Protein AF-A0A5K1HQH2-F1 (afdb_monomer_lite)

Organism: NCBI:txid210225

Sequence (73 aa):
VRLTSGFEITAYIPGIGHNLQEHSVVLVRGGRVKDLPGVRYHIVRGTLDAVGVKDRQQGRSSAFRFLSKTCII

Foldseek 3Di:
DAWPVRDDADEAEDDPDWPADAFFKWFKAADDDPVDPRHGIYTDAPDGRRDDDPPDPPDPPDDPDGPRIIGGD

Structure (mmCIF, N/CA/C/O backbone):
data_AF-A0A5K1HQH2-F1
#
_entry.id   AF-A0A5K1HQH2-F1
#
loop_
_atom_site.group_PDB
_atom_site.id
_atom_site.type_symbol
_atom_site.label_atom_id
_atom_site.label_alt_id
_atom_site.label_comp_id
_atom_site.label_asym_id
_atom_site.label_entity_id
_atom_site.label_seq_id
_atom_site.pdbx_PDB_ins_code
_atom_site.Cartn_x
_atom_site.Cartn_y
_atom_site.Cartn_z
_atom_site.occupancy
_atom_site.B_iso_or_equiv
_atom_site.auth_seq_id
_atom_site.auth_comp_id
_atom_site.auth_asym_id
_atom_site.auth_atom_id
_atom_site.pdbx_PDB_model_num
ATOM 1 N N . VAL A 1 1 ? -6.440 4.940 2.121 1.00 78.12 1 VAL A N 1
ATOM 2 C CA . VAL A 1 1 ? -7.012 3.643 1.696 1.00 78.12 1 VAL A CA 1
ATOM 3 C C . VAL A 1 1 ? -8.118 3.233 2.650 1.00 78.12 1 VAL A C 1
ATOM 5 O O . VAL A 1 1 ? -7.866 3.003 3.832 1.00 78.12 1 VAL A O 1
ATOM 8 N N . ARG A 1 2 ? -9.343 3.160 2.146 1.00 81.75 2 ARG A N 1
ATOM 9 C CA . ARG A 1 2 ? -10.542 2.778 2.884 1.00 81.75 2 ARG A CA 1
ATOM 10 C C . ARG A 1 2 ? -10.949 1.359 2.516 1.00 81.75 2 ARG A C 1
ATOM 12 O O . ARG A 1 2 ? -11.222 1.051 1.355 1.00 81.75 2 ARG A O 1
ATOM 19 N N . LEU A 1 3 ? -10.985 0.484 3.516 1.00 81.62 3 LEU A N 1
ATOM 20 C CA . LEU A 1 3 ? -11.454 -0.886 3.334 1.00 81.62 3 LEU A CA 1
ATOM 21 C C . LEU A 1 3 ? -12.966 -0.880 3.111 1.00 81.62 3 LEU A C 1
ATOM 23 O O . LEU A 1 3 ? -13.679 -0.048 3.673 1.00 81.62 3 LEU A O 1
ATOM 27 N N . THR A 1 4 ? -13.481 -1.885 2.405 1.00 77.62 4 THR A N 1
ATOM 28 C CA . THR A 1 4 ? -14.933 -2.139 2.341 1.00 77.62 4 THR A CA 1
ATOM 29 C C . THR A 1 4 ? -15.569 -2.332 3.721 1.00 77.62 4 THR A C 1
ATOM 31 O O . THR A 1 4 ? -16.757 -2.093 3.892 1.00 77.62 4 THR A O 1
ATOM 34 N N . SER A 1 5 ? -14.774 -2.690 4.736 1.00 78.44 5 SER A N 1
ATOM 35 C CA . SER A 1 5 ? -15.195 -2.758 6.139 1.00 78.44 5 SER A CA 1
ATOM 36 C C . SER A 1 5 ? -15.332 -1.393 6.839 1.00 78.44 5 SER A C 1
ATOM 38 O O . SER A 1 5 ? -15.544 -1.369 8.044 1.00 78.44 5 SER A O 1
ATOM 40 N N . GLY A 1 6 ? -15.150 -0.267 6.139 1.00 82.06 6 GLY A N 1
ATOM 41 C CA . GLY A 1 6 ? -15.320 1.091 6.678 1.00 82.06 6 GLY A CA 1
ATOM 42 C C . GLY A 1 6 ? -14.114 1.664 7.430 1.00 82.06 6 GLY A C 1
ATOM 43 O O . GLY A 1 6 ? -14.121 2.839 7.776 1.00 82.06 6 GLY A O 1
ATOM 44 N N . PHE A 1 7 ? -13.066 0.866 7.642 1.00 83.75 7 PHE A N 1
ATOM 45 C CA . PHE A 1 7 ? -11.836 1.300 8.304 1.00 83.75 7 PHE A CA 1
ATOM 46 C C . PHE A 1 7 ? -10.873 1.966 7.325 1.00 83.75 7 PHE A C 1
ATOM 48 O O . PHE A 1 7 ? -10.570 1.415 6.260 1.00 83.75 7 PHE A O 1
ATOM 55 N N . GLU A 1 8 ? -10.339 3.109 7.735 1.00 83.75 8 GLU A N 1
ATOM 56 C CA . GLU A 1 8 ? -9.234 3.776 7.060 1.00 83.75 8 GLU A CA 1
ATOM 57 C C . GLU A 1 8 ? -7.910 3.192 7.542 1.00 83.75 8 GLU A C 1
ATOM 59 O O . GLU A 1 8 ? -7.638 3.094 8.740 1.00 83.75 8 GLU A O 1
ATOM 64 N N . ILE A 1 9 ? -7.092 2.758 6.590 1.00 84.19 9 ILE A N 1
ATOM 65 C CA . ILE A 1 9 ? -5.777 2.193 6.855 1.00 84.19 9 ILE A CA 1
ATOM 66 C C . ILE A 1 9 ? -4.722 2.873 5.991 1.00 84.19 9 ILE A C 1
ATOM 68 O O . ILE A 1 9 ? -4.961 3.275 4.847 1.00 84.19 9 ILE A O 1
ATOM 72 N N . THR A 1 10 ? -3.512 2.935 6.532 1.00 85.88 10 THR A N 1
ATOM 73 C CA . THR A 1 10 ? -2.310 3.276 5.779 1.00 85.88 10 THR A CA 1
ATOM 74 C C . THR A 1 10 ? -1.668 1.989 5.270 1.00 85.88 10 THR A C 1
ATOM 76 O O . THR A 1 10 ? -1.450 1.029 6.018 1.00 85.88 10 THR A O 1
ATOM 79 N N . ALA A 1 11 ? -1.398 1.942 3.968 1.00 85.50 11 ALA A N 1
ATOM 80 C CA . ALA A 1 11 ? -0.766 0.802 3.321 1.00 85.50 11 ALA A CA 1
ATOM 81 C C . ALA A 1 11 ? 0.427 1.266 2.489 1.00 85.50 11 ALA A C 1
ATOM 83 O O . ALA A 1 11 ? 0.408 2.335 1.885 1.00 85.50 11 ALA A O 1
ATOM 84 N N . TYR A 1 12 ? 1.466 0.440 2.459 1.00 85.38 12 TYR A N 1
ATOM 85 C CA . TYR A 1 12 ? 2.675 0.697 1.693 1.00 85.38 12 TYR A CA 1
ATOM 86 C C . TYR A 1 12 ? 2.546 0.169 0.262 1.00 85.38 12 TYR A C 1
ATOM 88 O O . TYR A 1 12 ? 2.108 -0.967 0.048 1.00 85.38 12 TYR A O 1
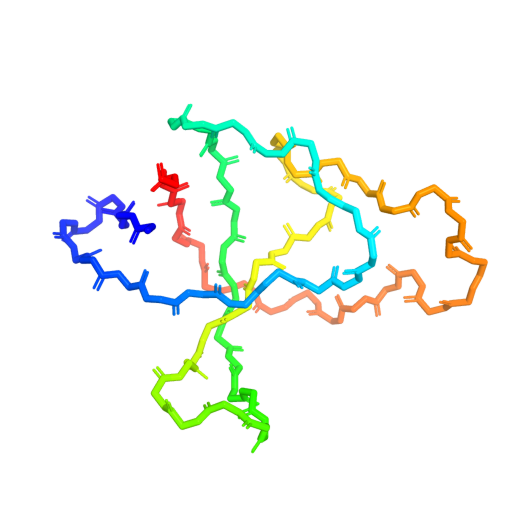ATOM 96 N N . ILE A 1 13 ? 2.979 0.970 -0.711 1.00 84.31 13 ILE A N 1
ATOM 97 C CA . ILE A 1 13 ? 3.037 0.594 -2.126 1.00 84.31 13 ILE A CA 1
ATOM 98 C C . ILE A 1 13 ? 4.435 0.033 -2.429 1.00 84.31 13 ILE A C 1
ATOM 100 O O . ILE A 1 13 ? 5.414 0.771 -2.342 1.00 84.31 13 ILE A O 1
ATOM 104 N N . PRO A 1 14 ? 4.565 -1.258 -2.789 1.00 80.38 14 PRO A N 1
ATOM 105 C CA . PRO A 1 14 ? 5.868 -1.851 -3.055 1.00 80.38 14 PRO A CA 1
ATOM 106 C C . PRO A 1 14 ? 6.356 -1.587 -4.486 1.00 80.38 14 PRO A C 1
ATOM 108 O O . PRO A 1 14 ? 5.672 -1.910 -5.459 1.00 80.38 14 PRO A O 1
ATOM 111 N N . GLY A 1 15 ? 7.609 -1.146 -4.613 1.00 77.56 15 GLY A N 1
ATOM 112 C CA . GLY A 1 15 ? 8.274 -0.897 -5.898 1.00 77.56 15 GLY A CA 1
ATOM 113 C C . GLY A 1 15 ? 8.298 0.581 -6.296 1.00 77.56 15 GLY A C 1
ATOM 114 O O . GLY A 1 15 ? 7.820 1.439 -5.562 1.00 77.56 15 GLY A O 1
ATOM 115 N N . ILE A 1 16 ? 8.896 0.863 -7.453 1.00 77.19 16 ILE A N 1
ATOM 116 C CA . ILE A 1 16 ? 9.079 2.220 -7.981 1.00 77.19 16 ILE A CA 1
ATOM 117 C C . ILE A 1 16 ? 7.974 2.489 -9.003 1.00 77.19 16 ILE A C 1
ATOM 119 O O . ILE A 1 16 ? 7.758 1.671 -9.896 1.00 77.19 16 ILE A O 1
ATOM 123 N N . GLY A 1 17 ? 7.290 3.627 -8.864 1.00 73.00 17 GLY A N 1
ATOM 124 C CA . GLY A 1 17 ? 6.224 4.053 -9.770 1.00 73.00 17 GLY A CA 1
ATOM 125 C C . GLY A 1 17 ? 4.900 3.306 -9.560 1.00 73.00 17 GLY A C 1
ATOM 126 O O . GLY A 1 17 ? 4.804 2.080 -9.679 1.00 73.00 17 GLY A O 1
ATOM 127 N N . HIS A 1 18 ? 3.840 4.062 -9.277 1.00 75.31 18 HIS A N 1
ATOM 128 C CA . HIS A 1 18 ? 2.467 3.567 -9.287 1.00 75.31 18 HIS A CA 1
ATOM 129 C C . HIS A 1 18 ? 1.581 4.495 -10.111 1.00 75.31 18 HIS A C 1
ATOM 131 O O . HIS A 1 18 ? 1.659 5.706 -9.978 1.00 75.31 18 HIS A O 1
ATOM 137 N N . ASN A 1 19 ? 0.730 3.910 -10.951 1.00 75.44 19 ASN A N 1
ATOM 138 C CA . ASN A 1 19 ? -0.281 4.629 -11.729 1.00 75.44 19 ASN A CA 1
ATOM 139 C C . ASN A 1 19 ? -1.650 4.589 -11.026 1.00 75.44 19 ASN A C 1
ATOM 141 O O . ASN A 1 19 ? -2.682 4.405 -11.660 1.00 75.44 19 ASN A O 1
ATOM 145 N N . LEU A 1 20 ? -1.636 4.597 -9.694 1.00 78.38 20 LEU A N 1
ATOM 146 C CA . LEU A 1 20 ? -2.839 4.463 -8.884 1.00 78.38 20 LEU A CA 1
ATOM 147 C C . LEU A 1 20 ? -3.486 5.842 -8.733 1.00 78.38 20 LEU A C 1
ATOM 149 O O . LEU A 1 20 ? -2.822 6.782 -8.305 1.00 78.38 20 LEU A O 1
ATOM 153 N N . GLN A 1 21 ? -4.756 5.938 -9.111 1.00 80.19 21 GLN A N 1
ATOM 154 C CA . GLN A 1 21 ? -5.562 7.154 -9.016 1.00 80.19 21 GLN A CA 1
ATOM 155 C C . GLN A 1 21 ? -6.458 7.100 -7.775 1.00 80.19 21 GLN A C 1
ATOM 157 O O . GLN A 1 21 ? -6.688 6.023 -7.220 1.00 80.19 21 GLN A O 1
ATOM 162 N N . GLU A 1 22 ? -6.987 8.250 -7.358 1.00 74.75 22 GLU A N 1
ATOM 163 C CA . GLU A 1 22 ? -8.062 8.306 -6.363 1.00 74.75 22 GLU A CA 1
ATOM 164 C C . GLU A 1 22 ? -9.217 7.370 -6.759 1.00 74.75 22 GLU A C 1
ATOM 166 O O . GLU A 1 22 ? -9.566 7.259 -7.933 1.00 74.75 22 GLU A O 1
ATOM 171 N N . HIS A 1 23 ? -9.781 6.652 -5.787 1.00 77.31 23 HIS A N 1
ATOM 172 C CA . HIS A 1 23 ? -10.858 5.671 -5.984 1.00 77.31 23 HIS A CA 1
ATOM 173 C C . HIS A 1 23 ? -10.511 4.361 -6.711 1.00 77.31 23 HIS A C 1
ATOM 175 O O . HIS A 1 23 ? -11.397 3.533 -6.930 1.00 77.31 23 HIS A O 1
ATOM 181 N N . SER A 1 24 ? -9.247 4.111 -7.049 1.00 78.25 24 SER A N 1
ATOM 182 C CA . SER A 1 24 ? -8.865 2.833 -7.658 1.00 78.25 24 SER A CA 1
ATOM 183 C C . SER A 1 24 ? -8.996 1.664 -6.674 1.00 78.25 24 SER A C 1
ATOM 185 O O . SER A 1 24 ? -8.770 1.804 -5.466 1.00 78.25 24 SER A O 1
ATOM 187 N N . VAL A 1 25 ? -9.352 0.489 -7.197 1.00 82.44 25 VAL A N 1
ATOM 188 C CA . VAL A 1 25 ? -9.619 -0.700 -6.393 1.00 82.44 25 VAL A CA 1
ATOM 189 C C . VAL A 1 25 ? -8.362 -1.559 -6.306 1.00 82.44 25 VAL A C 1
ATOM 191 O O . VAL A 1 25 ? -7.854 -2.080 -7.300 1.00 82.44 25 VAL A O 1
ATOM 194 N N . VAL A 1 26 ? -7.864 -1.753 -5.085 1.00 83.06 26 VAL A N 1
ATOM 195 C CA . VAL A 1 26 ? -6.637 -2.511 -4.829 1.00 83.06 26 VAL A CA 1
ATOM 196 C C . VAL A 1 26 ? -6.842 -3.604 -3.788 1.00 83.06 26 VAL A C 1
ATOM 198 O O . VAL A 1 26 ? -7.671 -3.504 -2.881 1.00 83.06 26 VAL A O 1
ATOM 201 N N . LEU A 1 27 ? -6.045 -4.667 -3.905 1.00 83.69 27 LEU A N 1
ATOM 202 C CA . LEU A 1 27 ? -5.956 -5.713 -2.890 1.00 83.69 27 LEU A CA 1
ATOM 203 C C . LEU A 1 27 ? -4.843 -5.394 -1.898 1.00 83.69 27 LEU A C 1
ATOM 205 O O . LEU A 1 27 ? -3.751 -4.959 -2.267 1.00 83.69 27 LEU A O 1
ATOM 209 N N . VAL A 1 28 ? -5.116 -5.653 -0.623 1.00 84.25 28 VAL A N 1
ATOM 210 C CA . VAL A 1 28 ? -4.195 -5.369 0.476 1.00 84.25 28 VAL A CA 1
ATOM 211 C C . VAL A 1 28 ? -3.827 -6.668 1.185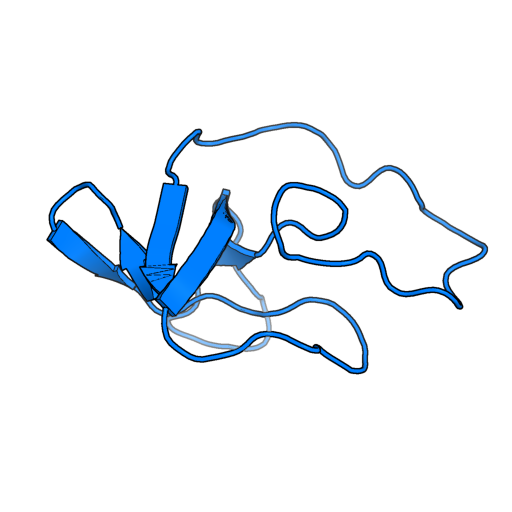 1.00 84.25 28 VAL A C 1
ATOM 213 O O . VAL A 1 28 ? -4.690 -7.473 1.523 1.00 84.25 28 VAL A O 1
ATOM 216 N N . ARG A 1 29 ? -2.535 -6.871 1.450 1.00 83.75 29 ARG A N 1
ATOM 217 C CA . ARG A 1 29 ? -2.021 -7.976 2.268 1.00 83.75 29 ARG A CA 1
ATOM 218 C C . ARG A 1 29 ? -1.539 -7.472 3.626 1.00 83.75 29 ARG A C 1
ATOM 220 O O . ARG A 1 29 ? -1.016 -6.362 3.742 1.00 83.75 29 ARG A O 1
ATOM 227 N N . GLY A 1 30 ? -1.662 -8.316 4.646 1.00 82.06 30 GLY A N 1
ATOM 228 C CA . GLY A 1 30 ? -1.057 -8.069 5.954 1.00 82.06 30 GLY A CA 1
ATOM 229 C C . GLY A 1 30 ? 0.459 -8.263 5.905 1.00 82.06 30 GLY A C 1
ATOM 230 O O . GLY A 1 30 ? 0.945 -9.250 5.356 1.00 82.06 30 GLY A O 1
ATOM 231 N N . GLY A 1 31 ? 1.211 -7.321 6.466 1.00 84.62 31 GLY A N 1
ATOM 232 C CA . GLY A 1 31 ? 2.664 -7.408 6.577 1.00 84.62 31 GLY A CA 1
ATOM 233 C C . GLY A 1 31 ? 3.231 -6.140 7.198 1.00 84.62 31 GLY A C 1
ATOM 234 O O . GLY A 1 31 ? 2.878 -5.034 6.799 1.00 84.62 31 GLY A O 1
ATOM 235 N N . ARG A 1 32 ? 4.090 -6.294 8.207 1.00 82.56 32 ARG A N 1
ATOM 236 C CA . ARG A 1 32 ? 4.739 -5.151 8.847 1.00 82.56 32 ARG A CA 1
ATOM 237 C C . ARG A 1 32 ? 5.871 -4.656 7.955 1.00 82.56 32 ARG A C 1
ATOM 239 O O . ARG A 1 32 ? 6.830 -5.391 7.717 1.00 82.56 32 ARG A O 1
ATOM 246 N N . VAL A 1 33 ? 5.786 -3.399 7.534 1.00 83.62 33 VAL A N 1
ATOM 247 C CA . VAL A 1 33 ? 6.928 -2.703 6.945 1.00 83.62 33 VAL A CA 1
ATOM 248 C C . VAL A 1 33 ? 7.895 -2.391 8.082 1.00 83.62 33 VAL A C 1
ATOM 250 O O . VAL A 1 33 ? 7.500 -1.816 9.096 1.00 83.62 33 VAL A O 1
ATOM 253 N N . LYS A 1 34 ? 9.150 -2.826 7.958 1.00 78.62 34 LYS A N 1
ATOM 254 C CA . LYS A 1 34 ? 10.148 -2.629 9.020 1.00 78.62 34 LYS A CA 1
ATOM 255 C C . LYS A 1 34 ? 10.533 -1.156 9.174 1.00 78.62 34 LYS A C 1
ATOM 257 O O . LYS A 1 34 ? 10.802 -0.728 10.289 1.00 78.62 34 LYS A O 1
ATOM 262 N N . ASP A 1 35 ? 10.473 -0.404 8.080 1.00 82.06 35 ASP A N 1
ATOM 263 C CA . ASP A 1 35 ? 10.986 0.966 7.994 1.00 82.06 35 ASP A CA 1
ATOM 264 C C . ASP A 1 35 ? 9.975 2.030 8.446 1.00 82.06 35 ASP A C 1
ATOM 266 O O . ASP A 1 35 ? 10.352 3.148 8.778 1.00 82.06 35 ASP A O 1
ATOM 270 N N . LEU A 1 36 ? 8.680 1.696 8.469 1.00 81.25 36 LEU A N 1
ATOM 271 C CA . LEU A 1 36 ? 7.597 2.655 8.690 1.00 81.25 36 LEU A CA 1
ATOM 272 C C . LEU A 1 36 ? 6.752 2.246 9.907 1.00 81.25 36 LEU A C 1
ATOM 274 O O . LEU A 1 36 ? 5.930 1.325 9.806 1.00 81.25 36 LEU A O 1
ATOM 278 N N . PRO A 1 37 ? 6.912 2.913 11.067 1.00 82.00 37 PRO A N 1
ATOM 279 C CA . PRO A 1 37 ? 6.057 2.662 12.219 1.00 82.00 37 PRO A CA 1
ATOM 280 C C . PRO A 1 37 ? 4.611 3.061 11.891 1.00 82.00 37 PRO A C 1
ATOM 282 O O . PRO A 1 37 ? 4.346 4.149 11.395 1.00 82.00 37 PRO A O 1
ATOM 285 N N . GLY A 1 38 ? 3.664 2.155 12.146 1.00 83.31 38 GLY A N 1
ATOM 286 C CA . GLY A 1 38 ? 2.234 2.369 11.876 1.00 83.31 38 GLY A CA 1
ATOM 287 C C . GLY A 1 38 ? 1.725 1.753 10.569 1.00 83.31 38 GLY A C 1
ATOM 288 O O . GLY A 1 38 ? 0.530 1.485 10.467 1.00 83.31 38 GLY A O 1
ATOM 289 N N . VAL A 1 39 ? 2.606 1.405 9.623 1.00 86.69 39 VAL A N 1
ATOM 290 C CA . VAL A 1 39 ? 2.199 0.754 8.367 1.00 86.69 39 VAL A CA 1
ATOM 291 C C . VAL A 1 39 ? 2.270 -0.767 8.506 1.00 86.69 39 VAL A C 1
ATOM 293 O O . VAL A 1 39 ? 3.338 -1.384 8.512 1.00 86.69 39 VAL A O 1
ATOM 296 N N . ARG A 1 40 ? 1.096 -1.389 8.644 1.00 85.00 40 ARG A N 1
ATOM 297 C CA . ARG A 1 40 ? 0.942 -2.845 8.860 1.00 85.00 40 ARG A CA 1
ATOM 298 C C . ARG A 1 40 ? 0.432 -3.600 7.633 1.00 85.00 40 ARG A C 1
ATOM 300 O O . ARG A 1 40 ? 0.171 -4.804 7.707 1.00 85.00 40 ARG A O 1
ATOM 307 N N . TYR A 1 41 ? 0.266 -2.889 6.526 1.00 86.38 41 TYR A N 1
ATOM 308 C CA . TYR A 1 41 ? -0.357 -3.398 5.320 1.00 86.38 41 TYR A CA 1
ATOM 309 C C . TYR A 1 41 ? 0.472 -3.046 4.091 1.00 86.38 41 TYR A C 1
ATOM 311 O O . TYR A 1 41 ? 1.025 -1.952 3.989 1.00 86.38 41 TYR A O 1
ATOM 319 N N . HIS A 1 42 ? 0.519 -3.969 3.136 1.00 84.06 42 HIS A N 1
ATOM 320 C CA . HIS A 1 42 ? 1.128 -3.753 1.827 1.00 84.06 42 HIS A CA 1
ATOM 321 C C . HIS A 1 42 ? 0.069 -3.895 0.739 1.00 84.06 42 HIS A C 1
ATOM 323 O O . HIS A 1 42 ? -0.766 -4.796 0.802 1.00 84.06 42 HIS A O 1
ATOM 329 N N . ILE A 1 43 ? 0.140 -3.062 -0.290 1.00 83.75 43 ILE A N 1
ATOM 330 C CA . ILE A 1 43 ? -0.694 -3.214 -1.482 1.00 83.75 43 ILE A CA 1
ATOM 331 C C . ILE A 1 43 ? -0.109 -4.319 -2.365 1.00 83.75 43 ILE A C 1
ATOM 333 O O . ILE A 1 43 ? 1.098 -4.368 -2.613 1.00 83.75 43 ILE A O 1
ATOM 337 N N . VAL A 1 44 ? -0.968 -5.224 -2.828 1.00 80.25 44 VAL A N 1
ATOM 338 C CA . VAL A 1 44 ? -0.605 -6.269 -3.786 1.00 80.25 44 VAL A CA 1
ATOM 339 C C . VAL A 1 44 ? -0.631 -5.669 -5.191 1.00 80.25 44 VAL A C 1
ATOM 341 O O . VAL A 1 44 ? -1.590 -5.008 -5.579 1.00 80.25 44 VAL A O 1
ATOM 344 N N . ARG A 1 45 ? 0.450 -5.873 -5.947 1.00 78.44 45 ARG A N 1
ATOM 345 C CA . ARG A 1 45 ? 0.590 -5.440 -7.346 1.00 78.44 45 ARG A CA 1
ATOM 346 C C . ARG A 1 45 ? 0.397 -6.655 -8.258 1.00 78.44 45 ARG A C 1
ATOM 348 O O . ARG A 1 45 ? 0.758 -7.763 -7.869 1.00 78.44 45 ARG A O 1
ATOM 355 N N . GLY A 1 46 ? -0.121 -6.444 -9.464 1.00 73.94 46 GLY A N 1
ATOM 356 C CA . GLY A 1 46 ? -0.438 -7.503 -10.430 1.00 73.94 46 GLY A CA 1
ATOM 357 C C . GLY A 1 46 ? -1.854 -8.076 -10.303 1.00 73.94 46 GLY A C 1
ATOM 358 O O . GLY A 1 46 ? -2.145 -9.099 -10.911 1.00 73.94 46 GLY A O 1
ATOM 359 N N . THR A 1 47 ? -2.725 -7.434 -9.520 1.00 69.12 47 THR A N 1
ATOM 360 C CA . THR A 1 47 ? -4.125 -7.834 -9.309 1.00 69.12 47 THR A CA 1
ATOM 361 C C . THR A 1 47 ? -5.023 -6.595 -9.263 1.00 69.12 47 THR A C 1
ATOM 363 O O . THR A 1 47 ? -4.634 -5.616 -8.623 1.00 69.12 47 THR A O 1
ATOM 366 N N . LEU A 1 48 ? -6.220 -6.659 -9.861 1.00 78.94 48 LEU A N 1
ATOM 367 C CA . LEU A 1 48 ? -7.131 -5.512 -10.050 1.00 78.94 48 LEU A CA 1
ATOM 368 C C . LEU A 1 48 ? -6.439 -4.351 -10.796 1.00 78.94 48 LEU A C 1
ATOM 370 O O . LEU A 1 48 ? -5.669 -4.599 -11.723 1.00 78.94 48 LEU A O 1
ATOM 374 N N . ASP A 1 49 ? -6.671 -3.106 -10.380 1.00 76.69 49 ASP A N 1
ATOM 375 C CA . ASP A 1 49 ? -6.140 -1.896 -11.024 1.00 76.69 49 ASP A CA 1
ATOM 376 C C . ASP A 1 49 ? -4.657 -1.640 -10.707 1.00 76.69 49 ASP A C 1
ATOM 378 O O . ASP A 1 49 ? -3.992 -0.782 -11.298 1.00 76.69 49 ASP A O 1
ATOM 382 N N . ALA A 1 50 ? -4.097 -2.389 -9.756 1.00 72.44 50 ALA A N 1
ATOM 383 C CA . ALA A 1 50 ? -2.706 -2.268 -9.371 1.00 72.44 50 ALA A CA 1
ATOM 384 C C . ALA A 1 50 ? -1.805 -2.943 -10.417 1.00 72.44 50 ALA A C 1
ATOM 386 O O . ALA A 1 50 ? -1.357 -4.076 -10.231 1.00 72.44 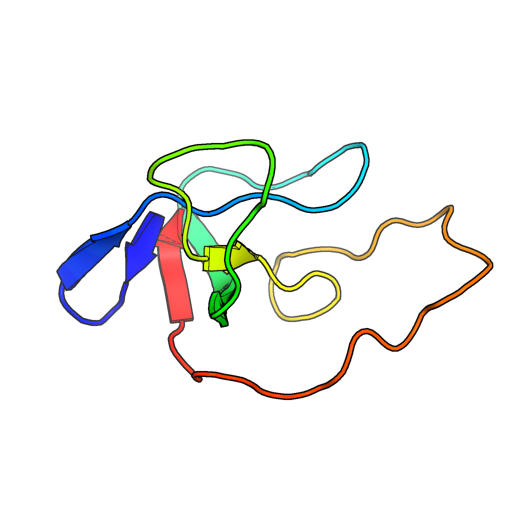50 ALA A O 1
ATOM 387 N N . VAL A 1 51 ? -1.506 -2.228 -11.507 1.00 73.00 51 VAL A N 1
ATOM 388 C CA . VAL A 1 51 ? -0.623 -2.703 -12.587 1.00 73.00 51 VAL A CA 1
ATOM 389 C C . VAL A 1 51 ? 0.735 -3.149 -12.026 1.00 73.00 51 VAL A C 1
ATOM 391 O O . VAL A 1 51 ? 1.322 -2.489 -11.163 1.00 73.00 51 VAL A O 1
ATOM 394 N N . GLY A 1 52 ? 1.233 -4.291 -12.507 1.00 68.44 52 GLY A N 1
ATOM 395 C CA . GLY A 1 52 ? 2.553 -4.807 -12.147 1.00 68.44 52 GLY A CA 1
ATOM 396 C C . GLY A 1 52 ? 3.683 -3.858 -12.564 1.00 68.44 52 GLY A C 1
ATOM 397 O O . GLY A 1 52 ? 3.580 -3.133 -13.550 1.00 68.44 52 GLY A O 1
ATOM 398 N N . VAL A 1 53 ? 4.784 -3.864 -11.810 1.00 69.81 53 VAL A N 1
ATOM 399 C CA . VAL A 1 53 ? 5.995 -3.112 -12.178 1.00 69.81 53 VAL A CA 1
ATOM 400 C C . VAL A 1 53 ? 6.650 -3.824 -13.365 1.00 69.81 53 VAL A C 1
ATOM 402 O O . VAL A 1 53 ? 7.063 -4.975 -13.223 1.00 69.81 53 VAL A O 1
ATOM 405 N N . LYS A 1 54 ? 6.715 -3.154 -14.525 1.00 63.16 54 LYS A N 1
ATOM 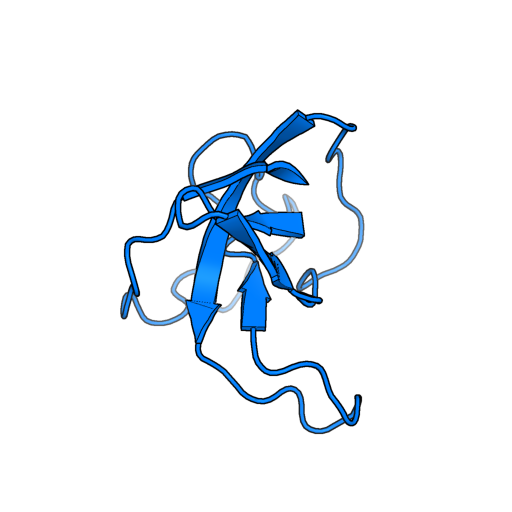406 C CA . LYS A 1 54 ? 7.155 -3.748 -15.802 1.00 63.16 54 LYS A CA 1
ATOM 407 C C . LYS A 1 54 ? 8.615 -4.225 -15.783 1.00 63.16 54 LYS A C 1
ATOM 409 O O . LYS A 1 54 ? 8.911 -5.251 -16.383 1.00 63.16 54 LYS A O 1
ATOM 414 N N . ASP A 1 55 ? 9.483 -3.575 -15.011 1.00 64.94 55 ASP A N 1
ATOM 415 C CA . ASP A 1 55 ? 10.930 -3.848 -15.022 1.00 64.94 55 ASP A CA 1
ATOM 416 C C . ASP A 1 55 ? 11.416 -4.847 -13.952 1.00 64.94 55 ASP A C 1
ATOM 418 O O . ASP A 1 55 ? 12.615 -4.974 -13.701 1.00 64.94 55 ASP A O 1
ATOM 422 N N . ARG A 1 56 ? 10.516 -5.605 -13.304 1.00 62.69 56 ARG A N 1
ATOM 423 C CA . ARG A 1 56 ? 10.931 -6.683 -12.384 1.00 62.69 56 ARG A CA 1
ATOM 424 C C . ARG A 1 56 ? 11.147 -8.013 -13.116 1.00 62.69 56 ARG A C 1
ATOM 426 O O . ARG A 1 56 ? 10.210 -8.774 -13.365 1.00 62.69 56 ARG A O 1
ATOM 433 N N . GLN A 1 57 ? 12.415 -8.321 -13.387 1.00 63.28 57 GLN A N 1
ATOM 434 C CA . GLN A 1 57 ? 12.855 -9.597 -13.973 1.00 63.28 57 GLN A CA 1
ATOM 435 C C . GLN A 1 57 ? 12.961 -10.738 -12.932 1.00 63.28 57 GLN A C 1
ATOM 437 O O . GLN A 1 57 ? 12.643 -11.880 -13.253 1.00 63.28 57 GLN A O 1
ATOM 442 N N . GLN A 1 58 ? 13.310 -10.446 -11.670 1.00 59.62 58 GLN A N 1
ATOM 443 C CA . GLN A 1 58 ? 13.506 -11.444 -10.599 1.00 59.62 58 GLN A CA 1
ATOM 444 C C . GLN A 1 58 ? 12.416 -11.344 -9.506 1.00 59.62 58 GLN A C 1
ATOM 446 O O . GLN A 1 58 ? 12.037 -10.242 -9.108 1.00 59.62 58 GLN A O 1
ATOM 451 N N . GLY A 1 59 ? 11.935 -12.480 -8.975 1.00 60.41 59 GLY A N 1
ATOM 452 C CA . GLY A 1 59 ? 11.041 -12.515 -7.800 1.00 60.41 59 GLY A CA 1
ATOM 453 C C . GLY A 1 59 ? 9.569 -12.169 -8.075 1.00 60.41 59 GLY A C 1
ATOM 454 O O . GLY A 1 59 ? 8.939 -11.472 -7.280 1.00 60.41 59 GLY A O 1
ATOM 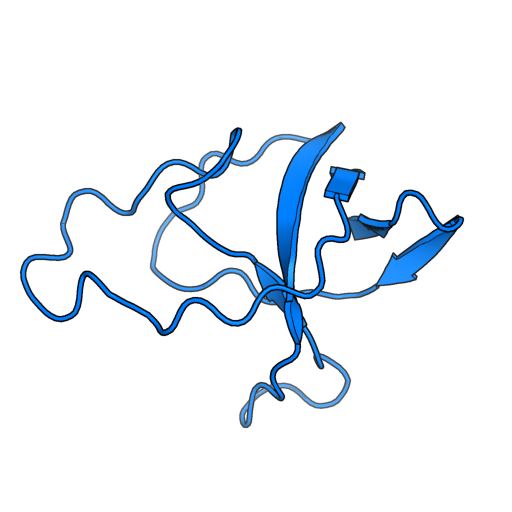455 N N . ARG A 1 60 ? 9.009 -12.640 -9.200 1.00 56.78 60 ARG A N 1
ATOM 456 C CA . ARG A 1 60 ? 7.620 -12.347 -9.626 1.00 56.78 60 ARG A CA 1
ATOM 457 C C . ARG A 1 60 ? 6.540 -12.888 -8.678 1.00 56.78 60 ARG A C 1
ATOM 459 O O . ARG A 1 60 ? 5.433 -12.362 -8.653 1.00 56.78 60 ARG A O 1
ATOM 466 N N . SER A 1 61 ? 6.854 -13.904 -7.881 1.00 52.69 61 SER A N 1
ATOM 467 C CA . SER A 1 61 ? 5.926 -14.548 -6.952 1.00 52.69 61 SER A CA 1
ATOM 468 C C . SER A 1 61 ? 6.162 -14.067 -5.519 1.00 52.69 61 SER A C 1
ATOM 470 O O . SER A 1 61 ? 6.875 -14.707 -4.745 1.00 52.69 61 SER A O 1
ATOM 472 N N . SER A 1 62 ? 5.556 -12.945 -5.128 1.00 56.06 62 SER A N 1
ATOM 473 C CA . SER A 1 62 ? 5.429 -12.649 -3.699 1.00 56.06 62 SER A CA 1
ATOM 474 C C . SER A 1 62 ? 4.274 -13.482 -3.137 1.00 56.06 62 SER A C 1
ATOM 476 O O . SER A 1 62 ? 3.161 -13.382 -3.647 1.00 56.06 62 SER A O 1
ATOM 478 N N . ALA A 1 63 ? 4.560 -14.321 -2.140 1.00 47.31 63 ALA A N 1
ATOM 479 C CA . ALA A 1 63 ? 3.676 -15.368 -1.631 1.00 47.31 63 ALA A CA 1
ATOM 480 C C . ALA A 1 63 ? 2.208 -14.932 -1.444 1.00 47.31 63 ALA A C 1
ATOM 482 O O . ALA A 1 63 ? 1.893 -13.915 -0.819 1.00 47.31 63 ALA A O 1
ATOM 483 N N . PHE A 1 64 ? 1.328 -15.765 -1.996 1.00 46.66 64 PHE A N 1
ATOM 484 C CA . PHE A 1 64 ? -0.113 -15.598 -2.154 1.00 46.66 64 PHE A CA 1
ATOM 485 C C . PHE A 1 64 ? -0.840 -15.904 -0.828 1.00 46.66 64 PHE A C 1
ATOM 487 O O . PHE A 1 64 ? -1.505 -16.926 -0.701 1.00 46.66 64 PHE A O 1
ATOM 494 N N . ARG A 1 65 ? -0.692 -15.064 0.208 1.00 48.78 65 ARG A N 1
ATOM 495 C CA . ARG A 1 65 ? -1.532 -15.152 1.423 1.00 48.78 65 ARG A CA 1
ATOM 496 C C . ARG A 1 65 ? -2.362 -13.884 1.569 1.00 48.78 65 ARG A C 1
ATOM 498 O O . ARG A 1 65 ? -1.940 -12.905 2.181 1.00 48.78 65 ARG A O 1
ATOM 505 N N . PHE A 1 66 ? -3.529 -13.897 0.933 1.00 50.06 66 PHE A N 1
ATOM 506 C CA . PHE A 1 66 ? -4.466 -12.781 0.946 1.00 50.06 66 PHE A CA 1
ATOM 507 C C . PHE A 1 66 ? -5.243 -12.760 2.262 1.00 50.06 66 PHE A C 1
ATOM 509 O O . PHE A 1 66 ? -5.829 -13.764 2.657 1.00 50.06 66 PHE A O 1
ATOM 516 N N . LEU A 1 67 ? -5.313 -11.592 2.902 1.00 53.78 67 LEU A N 1
ATOM 517 C CA . LEU A 1 67 ? -6.591 -11.193 3.476 1.00 53.78 67 LEU A CA 1
ATOM 518 C C . LEU A 1 67 ? -7.361 -10.576 2.311 1.00 53.78 67 LEU A C 1
ATOM 520 O O . LEU A 1 67 ? -6.938 -9.566 1.761 1.00 53.78 67 LEU A O 1
ATOM 524 N N . SER A 1 68 ? -8.447 -11.211 1.892 1.00 54.41 68 SER A N 1
ATOM 525 C CA . SER A 1 68 ? -9.305 -10.778 0.788 1.00 54.41 68 SER A CA 1
ATOM 526 C C . SER A 1 68 ? -10.114 -9.530 1.167 1.00 54.41 68 SER A C 1
ATOM 528 O O . SER A 1 68 ? -11.338 -9.575 1.257 1.00 54.41 68 SER A O 1
ATOM 530 N N . LYS A 1 69 ? -9.439 -8.415 1.463 1.00 62.53 69 LYS A N 1
ATOM 531 C CA . LYS A 1 69 ? -10.090 -7.128 1.707 1.00 62.53 69 LYS A CA 1
ATOM 532 C C . LYS A 1 69 ? -9.781 -6.188 0.550 1.00 62.53 69 LYS A C 1
ATOM 534 O O . LYS A 1 69 ? -8.658 -5.705 0.404 1.00 62.53 69 LYS A O 1
ATOM 539 N N . THR A 1 70 ? -10.794 -5.971 -0.275 1.00 67.94 70 THR A N 1
ATOM 540 C CA . THR A 1 70 ? -10.808 -4.965 -1.333 1.00 67.94 70 THR A CA 1
ATOM 541 C C . THR A 1 70 ? -10.789 -3.576 -0.694 1.00 67.94 70 THR A C 1
ATOM 543 O O . THR A 1 70 ? -11.529 -3.316 0.259 1.00 67.94 70 THR A O 1
ATOM 546 N N . CYS A 1 71 ? -9.908 -2.703 -1.169 1.00 68.94 71 CYS A N 1
ATOM 547 C CA . CYS A 1 71 ? -9.674 -1.385 -0.594 1.00 68.94 71 CYS A CA 1
ATOM 548 C C . CYS A 1 71 ? -9.718 -0.334 -1.704 1.00 68.94 71 CYS A C 1
ATOM 550 O O . CYS A 1 71 ? -9.196 -0.574 -2.792 1.00 68.94 71 CYS A O 1
ATOM 552 N N . ILE A 1 72 ? -10.335 0.807 -1.421 1.00 73.00 72 ILE A N 1
ATOM 553 C CA . ILE A 1 72 ? -10.407 1.960 -2.321 1.00 73.00 72 ILE A CA 1
ATOM 554 C C . ILE A 1 72 ? -9.392 2.977 -1.798 1.00 73.00 72 ILE A C 1
ATOM 556 O O . ILE A 1 72 ? -9.384 3.247 -0.594 1.00 73.00 72 ILE A O 1
ATOM 560 N N . ILE A 1 73 ? -8.468 3.454 -2.638 1.00 68.56 73 ILE A N 1
ATOM 561 C CA . ILE A 1 73 ? -7.430 4.405 -2.192 1.00 68.56 73 ILE A CA 1
ATOM 562 C C . ILE A 1 73 ? -8.009 5.762 -1.839 1.00 68.56 73 ILE A C 1
ATOM 564 O 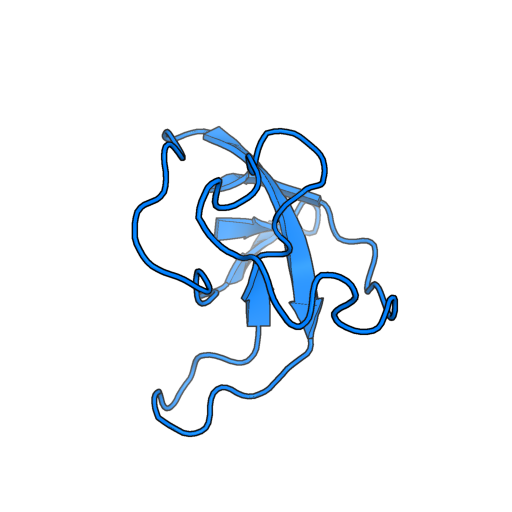O . ILE A 1 73 ? -8.778 6.295 -2.669 1.00 68.56 73 ILE A O 1
#

InterPro domains:
  IPR005679 Ribosomal protein uS12, bacteria [PR01034] (4-23)
  IPR005679 Ribosomal protein uS12, bacteria [PR01034] (23-40)
  IPR005679 Ribosomal protein uS12, bacteria [PR01034] (40-56)
  IPR005679 Ribosomal protein uS12, bacteria [TIGR00981] (1-62)
  IPR006032 Small ribosomal subunit protein uS12 [PF00164] (1-63)
  IPR006032 Small ribosomal subunit protein uS12 [PTHR11652] (1-64)
  IPR012340 Nucleic acid-binding, OB-fold [G3DSA:2.40.50.140] (1-70)
  IPR012340 Nucleic acid-binding, OB-fold [SSF50249] (1-61)

Secondary structure (DSSP, 8-state):
-EETTS-B--EE--SS---PPTT-EEEEEE---SSSTT--EEEPSSBTTB---TT--S----------EEEE-

pLDDT: mean 74.33, std 10.89, range [46.66, 86.69]

Radius of gyration: 11.96 Å; chains: 1; bounding box: 29×24×28 Å